Protein AF-A0A067N2X7-F1 (afdb_monomer)

Secondary structure (DSSP, 8-state):
-----PPPPPPP----------------PPPS--S-----GGG--GGG-----HHHHHHTSPP------HHHHHHHHHHHHH-HHHHGGGS-----S--SS--SEEE-TTS-EEEE-TTS-EEEPPPGGGHHHHHHHHHH-TTSSTT----

Solvent-accessible surface area (backbone atoms only — not comparable to full-atom values): 10464 Å² total; per-residue (Å²): 144,85,89,81,89,82,82,80,85,79,83,88,80,79,85,80,83,76,85,75,79,75,78,73,82,77,70,84,66,80,72,76,76,73,85,76,66,70,80,68,80,86,72,62,77,58,87,71,63,68,82,65,53,72,69,55,55,62,71,67,49,88,76,83,89,80,84,78,55,72,69,54,43,53,57,48,42,50,40,36,66,72,26,80,82,45,47,72,62,61,60,82,74,80,67,87,73,75,64,99,63,77,76,50,50,46,67,48,98,76,61,51,45,27,37,47,48,96,85,69,49,78,38,81,61,75,35,78,89,46,47,66,57,52,51,50,51,52,64,67,34,91,85,52,72,77,78,77,70,88,130

Radius of gyration: 33.71 Å; Cα contacts (8 Å, |Δi|>4): 70; chains: 1; bounding box: 44×104×81 Å

Foldseek 3Di:
DDDDDDDDDDDDDDDDPDPPPPDPPPPPDPPPPPVPPPPPPVPPPVVPPDPPDPVVVVVPPDDDDDDDDLVVLVVQLVLLCVAPVNVVVQPPCPVPPDDVDDQQWDADPSRWIWGQDPVRDTDTDHRPVCPVVVVCCLCPPPPNPNPPDDD

pLDDT: mean 71.63, std 17.5, range [45.44, 96.12]

Sequence (151 aa):
TRTDSEPSPAPSVEPSTSNDFETLPFHSSPAPDDLWTHPDKSLDDSSSRTPLDPFLEEVTRPHLLVSISNNELQAWNQAYAEDPYYHDKSSNSDAAATPLTPSRFQRSHNGLVYFVDADGRYRLCVPRTRVNYILNLIHNSPHESAHRGEK

Structure (mmCIF, N/CA/C/O backbone):
data_AF-A0A067N2X7-F1
#
_entry.id   AF-A0A067N2X7-F1
#
loop_
_atom_site.group_PDB
_atom_site.id
_atom_site.type_symbol
_atom_site.label_atom_id
_atom_site.label_alt_id
_atom_site.label_comp_id
_atom_site.label_asym_id
_atom_site.label_entity_id
_atom_site.label_seq_id
_atom_site.pdbx_PDB_ins_code
_atom_site.Cartn_x
_atom_site.Cartn_y
_atom_site.Cartn_z
_atom_site.occupancy
_atom_site.B_iso_or_equiv
_atom_site.auth_seq_id
_atom_site.auth_comp_id
_atom_site.auth_asym_id
_atom_site.auth_atom_id
_atom_site.pdbx_PDB_model_num
ATOM 1 N N . THR A 1 1 ? 12.141 69.607 55.845 1.00 50.34 1 THR A N 1
ATOM 2 C CA . THR A 1 1 ? 11.391 68.401 56.251 1.00 50.34 1 THR A CA 1
ATOM 3 C C . THR A 1 1 ? 11.321 67.464 55.069 1.00 50.34 1 THR A C 1
ATOM 5 O O . THR A 1 1 ? 10.631 67.796 54.120 1.00 50.34 1 THR A O 1
ATOM 8 N N . ARG A 1 2 ? 12.079 66.363 55.095 1.00 45.44 2 ARG A N 1
ATOM 9 C CA . ARG A 1 2 ? 11.696 65.014 54.639 1.00 45.44 2 ARG A CA 1
ATOM 10 C C . ARG A 1 2 ? 12.958 64.147 54.661 1.00 45.44 2 ARG A C 1
ATOM 12 O O . ARG A 1 2 ? 13.957 64.464 54.030 1.00 45.44 2 ARG A O 1
ATOM 19 N N . THR A 1 3 ? 12.888 63.159 55.531 1.00 54.94 3 THR A N 1
ATOM 20 C CA . THR A 1 3 ? 13.773 62.017 55.739 1.00 54.94 3 THR A CA 1
ATOM 21 C C . THR A 1 3 ? 13.721 61.063 54.554 1.00 54.94 3 THR A C 1
ATOM 23 O O . THR A 1 3 ? 12.620 60.844 54.066 1.00 54.94 3 THR A O 1
ATOM 26 N N . ASP A 1 4 ? 14.858 60.471 54.196 1.00 56.19 4 ASP A N 1
ATOM 27 C CA . ASP A 1 4 ? 15.034 59.150 53.562 1.00 56.19 4 ASP A CA 1
ATOM 28 C C . ASP A 1 4 ? 16.545 58.851 53.753 1.00 56.19 4 ASP A C 1
ATOM 30 O O . ASP A 1 4 ? 17.371 59.538 53.167 1.00 56.19 4 ASP A O 1
ATOM 34 N N . SER A 1 5 ? 17.049 58.124 54.760 1.00 56.06 5 SER A N 1
ATOM 35 C CA . SER A 1 5 ? 16.819 56.733 55.193 1.00 56.06 5 SER A CA 1
ATOM 36 C C . SER A 1 5 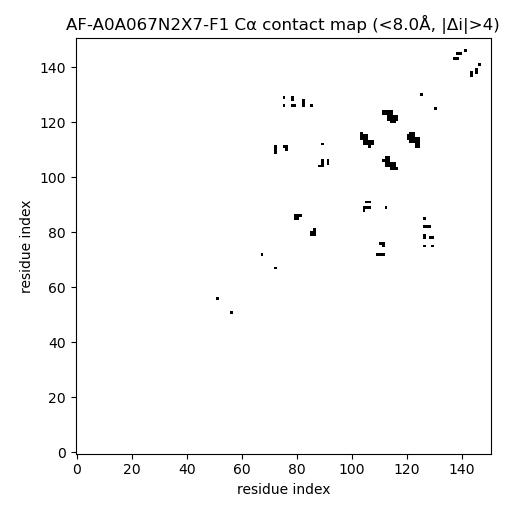? 17.067 55.716 54.078 1.00 56.06 5 SER A C 1
ATOM 38 O O . SER A 1 5 ? 16.160 55.015 53.646 1.00 56.06 5 SER A O 1
ATOM 40 N N . GLU A 1 6 ? 18.323 55.634 53.635 1.00 66.56 6 GLU A N 1
ATOM 41 C CA . GLU A 1 6 ? 18.815 54.581 52.744 1.00 66.56 6 GLU A CA 1
ATOM 42 C C . GLU A 1 6 ? 19.203 53.324 53.563 1.00 66.56 6 GLU A C 1
ATOM 44 O O . GLU A 1 6 ? 19.932 53.445 54.556 1.00 66.56 6 GLU A O 1
ATOM 49 N N . PRO A 1 7 ? 18.679 52.130 53.227 1.00 67.00 7 PRO A N 1
ATOM 50 C CA . PRO A 1 7 ? 18.869 50.915 54.014 1.00 67.00 7 PRO A CA 1
ATOM 51 C C . PRO A 1 7 ? 20.185 50.176 53.719 1.00 67.00 7 PRO A C 1
ATOM 53 O O . PRO A 1 7 ? 20.652 50.078 52.588 1.00 67.00 7 PRO A O 1
ATOM 56 N N . SER A 1 8 ? 20.735 49.614 54.796 1.00 70.81 8 SER A N 1
ATOM 57 C CA . SER A 1 8 ? 21.960 48.811 54.886 1.00 70.81 8 SER A CA 1
ATOM 58 C C . SER A 1 8 ? 21.947 47.555 53.987 1.00 70.81 8 SER A C 1
ATOM 60 O O . SER A 1 8 ? 20.905 46.900 53.893 1.00 70.81 8 SER A O 1
ATOM 62 N N . PRO A 1 9 ? 23.080 47.161 53.371 1.00 65.56 9 PRO A N 1
ATOM 63 C CA . PRO A 1 9 ? 23.171 45.925 52.597 1.00 65.56 9 PRO A CA 1
ATOM 64 C C . PRO A 1 9 ? 23.196 44.683 53.505 1.00 65.56 9 PRO A C 1
ATOM 66 O O . PRO A 1 9 ? 23.946 44.611 54.479 1.00 65.56 9 PRO A O 1
ATOM 69 N N . ALA A 1 10 ? 22.363 43.699 53.163 1.00 65.31 10 ALA A N 1
ATOM 70 C CA . ALA A 1 10 ? 22.266 42.410 53.844 1.00 65.31 10 ALA A CA 1
ATOM 71 C C . ALA A 1 10 ? 23.559 41.573 53.708 1.00 65.31 10 ALA A C 1
ATOM 73 O O . ALA A 1 10 ? 24.241 41.667 52.684 1.00 65.31 10 ALA A O 1
ATOM 74 N N . PRO A 1 11 ? 23.893 40.726 54.701 1.00 61.34 11 PRO A N 1
ATOM 75 C CA . PRO A 1 11 ? 25.051 39.844 54.625 1.00 61.34 11 PRO A CA 1
ATOM 76 C C . PRO A 1 11 ? 24.814 38.680 53.653 1.00 61.34 11 PRO A C 1
ATOM 78 O O . PRO A 1 11 ? 23.813 37.968 53.739 1.00 61.34 11 PRO A O 1
ATOM 81 N N . SER A 1 12 ? 25.776 38.479 52.752 1.00 55.91 12 SER A N 1
ATOM 82 C CA . SER A 1 12 ? 25.884 37.318 51.870 1.00 55.91 12 SER A CA 1
ATOM 83 C C . SER A 1 12 ? 26.018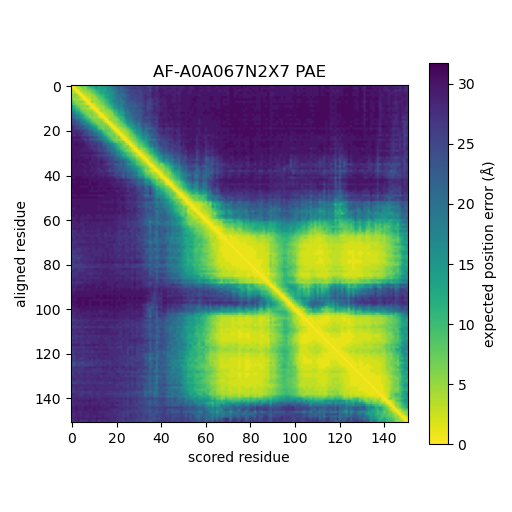 36.036 52.693 1.00 55.91 12 SER A C 1
ATOM 85 O O . SER A 1 12 ? 26.991 35.857 53.424 1.00 55.91 12 SER A O 1
ATOM 87 N N . VAL A 1 13 ? 25.036 35.147 52.574 1.00 61.97 13 VAL A N 1
ATOM 88 C CA . VAL A 1 13 ? 25.075 33.799 53.148 1.00 61.97 13 VAL A CA 1
ATOM 89 C C . VAL A 1 13 ? 25.663 32.870 52.091 1.00 61.97 13 VAL A C 1
ATOM 91 O O . VAL A 1 13 ? 25.045 32.637 51.053 1.00 61.97 13 VAL A O 1
ATOM 94 N N . GLU A 1 14 ? 26.871 32.370 52.337 1.00 65.00 14 GLU A N 1
ATOM 95 C CA . GLU A 1 14 ? 27.474 31.321 51.516 1.00 65.00 14 GLU A CA 1
ATOM 96 C C . GLU A 1 14 ? 26.837 29.959 51.838 1.00 65.00 14 GLU A C 1
ATOM 98 O O . GLU A 1 14 ? 26.670 29.630 53.018 1.00 65.00 14 GLU A O 1
ATOM 103 N N . PRO A 1 15 ? 26.491 29.134 50.835 1.00 57.19 15 PRO A N 1
ATOM 104 C CA . PRO A 1 15 ? 26.058 27.770 51.087 1.00 57.19 15 PRO A CA 1
ATOM 105 C C . PRO A 1 15 ? 27.267 26.901 51.448 1.00 57.19 15 PRO A C 1
ATOM 107 O O . PRO A 1 15 ? 28.132 26.607 50.626 1.00 57.19 15 PRO A O 1
ATOM 110 N N . SER A 1 16 ? 27.303 26.473 52.706 1.00 48.78 16 SER A N 1
ATOM 111 C CA . SER A 1 16 ? 28.214 25.452 53.211 1.00 48.78 16 SER A CA 1
ATOM 112 C C . SER A 1 16 ? 27.857 24.102 52.578 1.00 48.78 16 SER A C 1
ATOM 114 O O . SER A 1 16 ? 26.853 23.493 52.932 1.00 48.78 16 SER A O 1
ATOM 116 N N . THR A 1 17 ? 28.660 23.619 51.632 1.00 52.38 17 THR A N 1
ATOM 117 C CA . THR A 1 17 ? 28.601 22.226 51.170 1.00 52.38 17 THR A CA 1
ATOM 118 C C . THR A 1 17 ? 29.231 21.325 52.231 1.00 52.38 17 THR A C 1
ATOM 120 O O . THR A 1 17 ? 30.443 21.098 52.211 1.00 52.38 17 THR A O 1
ATOM 123 N N . SER A 1 18 ? 28.425 20.830 53.175 1.00 52.75 18 SER A N 1
ATOM 124 C CA . SER A 1 18 ? 28.793 19.647 53.951 1.00 52.75 18 SER A CA 1
ATOM 125 C C . SER A 1 18 ? 28.624 18.423 53.048 1.00 52.75 18 SER A C 1
ATOM 127 O O . SER A 1 18 ? 27.528 18.074 52.615 1.00 52.75 18 SER A O 1
ATOM 129 N N . ASN A 1 19 ? 29.748 17.802 52.694 1.00 55.56 19 ASN A N 1
ATOM 130 C CA . ASN A 1 19 ? 29.768 16.468 52.107 1.00 55.56 19 ASN A CA 1
ATOM 131 C C . ASN A 1 19 ? 29.475 15.458 53.220 1.00 55.56 19 ASN A C 1
ATOM 133 O O . ASN A 1 19 ? 30.385 14.817 53.744 1.00 55.56 19 ASN A O 1
ATOM 137 N N . ASP A 1 20 ? 28.202 15.329 53.574 1.00 49.69 20 ASP A N 1
ATOM 138 C CA . ASP A 1 20 ? 27.714 14.214 54.371 1.00 49.69 20 ASP A CA 1
ATOM 139 C C . ASP A 1 20 ? 27.482 13.042 53.414 1.00 49.69 20 ASP A C 1
ATOM 141 O O . ASP A 1 20 ? 26.431 12.883 52.795 1.00 49.69 20 ASP A O 1
ATOM 145 N N . PHE A 1 21 ? 28.537 12.246 53.225 1.00 52.62 21 PHE A N 1
ATOM 146 C CA . PHE A 1 21 ? 28.478 10.965 52.527 1.00 52.62 21 PHE A CA 1
ATOM 147 C C . PHE A 1 21 ? 27.756 9.969 53.443 1.00 52.62 21 PHE A C 1
ATOM 149 O O . PHE A 1 21 ? 28.369 9.145 54.126 1.00 52.62 21 PHE A O 1
ATOM 156 N N . GLU A 1 22 ? 26.434 10.116 53.513 1.00 49.22 22 GLU A N 1
ATOM 157 C CA . GLU A 1 22 ? 25.553 9.237 54.263 1.00 49.22 22 GLU A CA 1
ATOM 158 C C . GLU A 1 22 ? 25.639 7.845 53.635 1.00 49.22 22 GLU A C 1
ATOM 160 O O . GLU A 1 22 ? 25.198 7.573 52.515 1.00 49.22 22 GLU A O 1
ATOM 165 N N . THR A 1 23 ? 26.345 6.971 54.341 1.00 56.06 23 THR A N 1
ATOM 166 C CA . THR A 1 23 ? 26.600 5.597 53.945 1.00 56.06 23 THR A CA 1
ATOM 167 C C . THR A 1 23 ? 25.273 4.864 54.059 1.00 56.06 23 THR A C 1
ATOM 169 O O . THR A 1 23 ? 24.850 4.494 55.153 1.00 56.06 23 THR A O 1
ATOM 172 N N . LEU A 1 24 ? 24.576 4.708 52.931 1.00 53.38 24 LEU A N 1
ATOM 173 C CA . LEU A 1 24 ? 23.339 3.939 52.885 1.00 53.38 24 LEU A CA 1
ATOM 174 C C . LEU A 1 24 ? 23.618 2.536 53.442 1.00 53.38 24 LEU A C 1
ATOM 176 O O . LEU A 1 24 ? 24.525 1.858 52.941 1.00 53.38 24 LEU A O 1
ATOM 180 N N . PRO A 1 25 ? 22.858 2.062 54.444 1.00 49.50 25 PRO A N 1
ATOM 181 C CA . PRO A 1 25 ? 22.950 0.690 54.881 1.00 49.50 25 PRO A CA 1
ATOM 182 C C . PRO A 1 25 ? 22.261 -0.147 53.806 1.00 49.50 25 PRO A C 1
ATOM 184 O O . PRO A 1 25 ? 21.087 -0.493 53.928 1.00 49.50 25 PRO A O 1
ATOM 187 N N . PHE A 1 26 ? 22.991 -0.500 52.747 1.00 48.16 26 PHE A N 1
ATOM 188 C CA . PHE A 1 26 ? 22.672 -1.694 51.976 1.00 48.16 26 PHE A CA 1
ATOM 189 C C . PHE A 1 26 ? 22.902 -2.884 52.910 1.00 48.16 26 PHE A C 1
ATOM 191 O O . PHE A 1 26 ? 23.934 -3.547 52.896 1.00 48.16 26 PHE A O 1
ATOM 198 N N . HIS A 1 27 ? 21.932 -3.096 53.801 1.00 46.31 27 HIS A N 1
ATOM 199 C CA . HIS A 1 27 ? 21.704 -4.378 54.424 1.00 46.31 27 HIS A CA 1
ATOM 200 C C . HIS A 1 27 ? 21.561 -5.371 53.281 1.00 46.31 27 HIS A C 1
ATOM 202 O O . HIS A 1 27 ? 20.624 -5.289 52.486 1.00 46.31 27 HIS A O 1
ATOM 208 N N . SER A 1 28 ? 22.525 -6.279 53.209 1.00 57.16 28 SER A N 1
ATOM 209 C CA . SER A 1 28 ? 22.514 -7.485 52.402 1.00 57.16 28 SER A CA 1
ATOM 210 C C . SER A 1 28 ? 21.308 -8.344 52.790 1.00 57.16 28 SER A C 1
ATOM 212 O O . SER A 1 28 ? 21.438 -9.325 53.517 1.00 57.16 28 SER A O 1
ATOM 214 N N . SER A 1 29 ? 20.112 -7.960 52.349 1.00 52.28 29 SER A N 1
ATOM 215 C CA . SER A 1 29 ? 19.032 -8.922 52.190 1.00 52.28 29 SER A CA 1
ATOM 216 C C . SER A 1 29 ? 19.346 -9.712 50.925 1.00 52.28 29 SER A C 1
ATOM 218 O O . SER A 1 29 ? 19.569 -9.089 49.883 1.00 52.28 29 SER A O 1
ATOM 220 N N . PRO A 1 30 ? 19.413 -11.053 50.985 1.00 51.06 30 PRO A N 1
ATOM 221 C CA . PRO A 1 30 ? 19.454 -11.846 49.769 1.00 51.06 30 PRO A CA 1
ATOM 222 C C . PRO A 1 30 ? 18.198 -11.486 48.977 1.00 51.06 30 PRO A C 1
ATOM 224 O O . PRO A 1 30 ? 17.090 -11.534 49.517 1.00 51.06 30 PRO A O 1
ATOM 227 N N . ALA A 1 31 ? 18.385 -11.024 47.741 1.00 56.88 31 ALA A N 1
ATOM 228 C CA . ALA A 1 31 ? 17.275 -10.768 46.840 1.00 56.88 31 ALA A CA 1
ATOM 229 C C . ALA A 1 31 ? 16.378 -12.021 46.819 1.00 56.88 31 ALA A C 1
ATOM 231 O O . ALA A 1 31 ? 16.925 -13.126 46.743 1.00 56.88 31 ALA A O 1
ATOM 232 N N . PRO A 1 32 ? 15.041 -11.898 46.930 1.00 52.47 32 PRO A N 1
ATOM 233 C CA . PRO A 1 32 ? 14.176 -13.014 46.584 1.00 52.47 32 PRO A CA 1
ATOM 234 C C . PRO A 1 32 ? 14.522 -13.390 45.147 1.00 52.47 32 PRO A C 1
ATOM 236 O O . PRO A 1 32 ? 14.627 -12.493 44.309 1.00 52.47 32 PRO A O 1
ATOM 239 N N . ASP A 1 33 ? 14.788 -14.679 44.937 1.00 58.38 33 ASP A N 1
ATOM 240 C CA . ASP A 1 33 ? 15.282 -15.253 43.692 1.00 58.38 33 ASP A CA 1
ATOM 241 C C . ASP A 1 33 ? 14.732 -14.495 42.489 1.00 58.38 33 ASP A C 1
ATOM 243 O O . ASP A 1 33 ? 13.516 -14.410 42.293 1.00 58.38 33 ASP A O 1
ATOM 247 N N . ASP A 1 34 ? 15.653 -13.888 41.745 1.00 53.69 34 ASP A N 1
ATOM 248 C CA . ASP A 1 34 ? 15.388 -13.194 40.500 1.00 53.69 34 ASP A CA 1
ATOM 249 C C . ASP A 1 34 ? 14.692 -14.190 39.567 1.00 53.69 34 ASP A C 1
ATOM 251 O O . ASP A 1 34 ? 15.313 -15.034 38.914 1.00 53.69 34 ASP A O 1
ATOM 255 N N . LEU A 1 35 ? 13.359 -14.147 39.585 1.00 56.72 35 LEU A N 1
ATOM 256 C CA . LEU A 1 35 ? 12.468 -15.075 38.895 1.00 56.72 35 LEU A CA 1
ATOM 257 C C . LEU A 1 35 ? 12.430 -14.791 37.384 1.00 56.72 35 LEU A C 1
ATOM 259 O O . LEU A 1 35 ? 11.466 -15.113 36.699 1.00 56.72 35 LEU A O 1
ATOM 263 N N . TRP A 1 36 ? 13.493 -14.182 36.868 1.00 56.84 36 TRP A N 1
ATOM 264 C CA . TRP A 1 36 ? 13.887 -14.189 35.471 1.00 56.84 36 TRP A CA 1
ATOM 265 C C . TRP A 1 36 ? 15.049 -15.159 35.281 1.00 56.84 36 TRP A C 1
ATOM 267 O O . TRP A 1 36 ? 16.074 -14.859 34.670 1.00 56.84 36 TRP A O 1
ATOM 277 N N . THR A 1 37 ? 14.874 -16.382 35.779 1.00 56.91 37 THR A N 1
ATOM 278 C CA . THR A 1 37 ? 15.688 -17.498 35.316 1.00 56.91 37 THR A CA 1
ATOM 279 C C . THR A 1 37 ? 15.320 -17.720 33.854 1.00 56.91 37 THR A C 1
ATOM 281 O O . THR A 1 37 ? 14.176 -18.050 33.534 1.00 56.91 37 THR A O 1
ATOM 284 N N . HIS A 1 38 ? 16.273 -17.492 32.946 1.00 54.47 38 HIS A N 1
ATOM 285 C CA . HIS A 1 38 ? 16.150 -17.954 31.566 1.00 54.47 38 HIS A CA 1
ATOM 286 C C . HIS A 1 38 ? 15.619 -19.393 31.574 1.00 54.47 38 HIS A C 1
ATOM 288 O O . HIS A 1 38 ? 16.067 -20.165 32.428 1.00 54.47 38 HIS A O 1
ATOM 294 N N . PRO A 1 39 ? 14.688 -19.761 30.671 1.00 54.88 39 PRO A N 1
ATOM 295 C CA . PRO A 1 39 ? 14.201 -21.129 30.608 1.00 54.88 39 PRO A CA 1
ATOM 296 C C . PRO A 1 39 ? 15.409 -22.060 30.579 1.00 54.88 39 PRO A C 1
ATOM 298 O O . PRO A 1 39 ? 16.344 -21.863 29.794 1.00 54.88 39 PRO A O 1
ATOM 301 N N . ASP A 1 40 ? 15.416 -22.982 31.534 1.00 50.44 40 ASP A N 1
ATOM 302 C CA . ASP A 1 40 ? 16.518 -23.888 31.773 1.00 50.44 40 ASP A CA 1
ATOM 303 C C . ASP A 1 40 ? 16.811 -24.637 30.469 1.00 50.44 40 ASP A C 1
ATOM 305 O O . ASP A 1 40 ? 15.972 -25.378 29.953 1.00 50.44 40 ASP A O 1
ATOM 309 N N . LYS A 1 41 ? 18.005 -24.419 29.906 1.00 52.66 41 LYS A N 1
ATOM 310 C CA . LYS A 1 41 ? 18.447 -25.067 28.660 1.00 52.66 41 LYS A CA 1
ATOM 311 C C . LYS A 1 41 ? 18.587 -26.588 28.813 1.00 52.66 41 LYS A C 1
ATOM 313 O O . LYS A 1 41 ? 18.975 -27.260 27.863 1.00 52.66 41 LYS A O 1
ATOM 318 N N . SER A 1 42 ? 18.322 -27.136 29.998 1.00 50.59 42 SER A N 1
ATOM 319 C CA . SER A 1 42 ? 18.440 -28.560 30.301 1.00 50.59 42 SER A CA 1
ATOM 320 C C . SER A 1 42 ? 17.180 -29.393 30.025 1.00 50.59 42 SER A C 1
ATOM 322 O O . SER A 1 42 ? 17.234 -30.611 30.178 1.00 50.59 42 SER A O 1
ATOM 324 N N . LEU A 1 43 ? 16.082 -28.791 29.544 1.00 49.16 43 LEU A N 1
ATOM 325 C CA . LE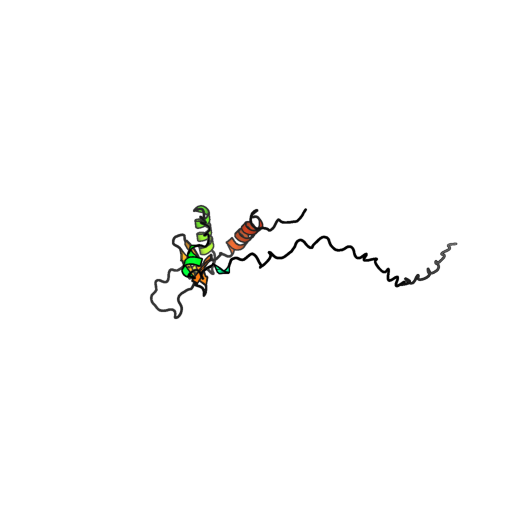U A 1 43 ? 14.897 -29.526 29.064 1.00 49.16 43 LEU A CA 1
ATOM 326 C C . LEU A 1 43 ? 14.546 -29.252 27.597 1.00 49.16 43 LEU A C 1
ATOM 328 O O . LEU A 1 43 ? 13.435 -29.541 27.152 1.00 49.16 43 LEU A O 1
ATOM 332 N N . ASP A 1 44 ? 15.511 -28.779 26.814 1.00 46.91 44 ASP A N 1
ATOM 333 C CA . ASP A 1 44 ? 15.420 -28.902 25.369 1.00 46.91 44 ASP A CA 1
ATOM 334 C C . ASP A 1 44 ? 15.835 -30.327 24.981 1.00 46.91 44 ASP A C 1
ATOM 336 O O . ASP A 1 44 ? 16.981 -30.588 24.615 1.00 46.91 44 ASP A O 1
ATOM 340 N N . ASP A 1 45 ? 14.869 -31.247 24.946 1.00 47.34 45 ASP A N 1
ATOM 341 C CA . ASP A 1 45 ? 14.938 -32.457 24.107 1.00 47.34 45 ASP A CA 1
ATOM 342 C C . ASP A 1 45 ? 14.863 -32.085 22.603 1.00 47.34 45 ASP A C 1
ATOM 344 O O . ASP A 1 45 ? 14.170 -32.685 21.783 1.00 47.34 45 ASP A O 1
ATOM 348 N N . SER A 1 46 ? 15.583 -31.024 22.226 1.00 50.16 46 SER A N 1
ATOM 349 C CA . SER A 1 46 ? 15.749 -30.538 20.857 1.00 50.16 46 SER A CA 1
ATOM 350 C C . SER A 1 46 ? 16.751 -31.384 20.072 1.00 50.16 46 SER A C 1
ATOM 352 O O . SER A 1 46 ? 16.882 -31.209 18.864 1.00 50.16 46 SER A O 1
ATOM 354 N N . SER A 1 47 ? 17.399 -32.358 20.718 1.00 49.75 47 SER A N 1
ATOM 355 C CA . SER A 1 47 ? 18.239 -33.366 20.061 1.00 49.75 47 SER A CA 1
ATOM 356 C C . SER A 1 47 ? 17.443 -34.339 19.177 1.00 49.75 47 SER A C 1
ATOM 358 O O . SER A 1 47 ? 18.046 -35.106 18.429 1.00 49.75 47 SER A O 1
ATOM 360 N N . SER A 1 48 ? 16.104 -34.304 19.219 1.00 49.00 48 SER A N 1
ATOM 361 C CA . SER A 1 48 ? 15.224 -35.104 18.354 1.00 49.00 48 SER A CA 1
ATOM 362 C C . SER A 1 48 ? 14.570 -34.317 17.212 1.00 49.00 48 SER A C 1
ATOM 364 O O . SER A 1 48 ? 13.915 -34.916 16.355 1.00 49.00 48 SER A O 1
ATOM 366 N N . ARG A 1 49 ? 14.765 -32.990 17.131 1.00 53.53 49 ARG A N 1
ATOM 367 C CA . ARG A 1 49 ? 14.346 -32.227 15.950 1.00 53.53 49 ARG A CA 1
ATOM 368 C C . ARG A 1 49 ? 15.320 -32.532 14.819 1.00 53.53 49 ARG A C 1
ATOM 370 O O . ARG A 1 49 ? 16.318 -31.842 14.634 1.00 53.53 49 ARG A O 1
ATOM 377 N N . THR A 1 50 ? 15.019 -33.583 14.056 1.00 62.47 50 THR A N 1
ATOM 378 C CA . THR A 1 50 ? 15.547 -33.748 12.698 1.00 62.47 50 THR A CA 1
ATOM 379 C C . THR A 1 50 ? 15.485 -32.391 12.005 1.00 62.47 50 THR A C 1
ATOM 381 O O . THR A 1 50 ? 14.414 -31.777 12.077 1.00 62.47 50 THR A O 1
ATOM 384 N N . PRO A 1 51 ? 16.576 -31.908 11.374 1.00 58.22 51 PRO A N 1
ATOM 385 C CA . PRO A 1 51 ? 16.537 -30.685 10.589 1.00 58.22 51 PRO A CA 1
ATOM 386 C C . PRO A 1 51 ? 15.356 -30.802 9.634 1.00 58.22 51 PRO A C 1
ATOM 388 O O . PRO A 1 51 ? 15.356 -31.660 8.750 1.00 58.22 51 PRO A O 1
ATOM 391 N N . LEU A 1 52 ? 14.298 -30.035 9.899 1.00 58.19 52 LEU A N 1
ATOM 392 C CA . LEU A 1 52 ? 13.173 -29.989 8.989 1.00 58.19 52 LEU A CA 1
ATOM 393 C C . LEU A 1 52 ? 13.736 -29.448 7.684 1.00 58.19 52 LEU A C 1
ATOM 395 O O . LEU A 1 52 ? 14.524 -28.501 7.685 1.00 58.19 52 LEU A O 1
ATOM 399 N N . ASP A 1 53 ? 13.375 -30.107 6.588 1.00 71.81 53 ASP A N 1
ATOM 400 C CA . ASP A 1 53 ? 13.627 -29.588 5.253 1.00 71.81 53 ASP A CA 1
ATOM 401 C C . ASP A 1 53 ? 13.231 -28.097 5.254 1.00 71.81 53 ASP A C 1
ATOM 403 O O . ASP A 1 53 ? 12.104 -27.795 5.670 1.00 71.81 53 ASP A O 1
ATOM 407 N N . PRO A 1 54 ? 14.114 -27.164 4.848 1.00 67.06 54 PRO A N 1
ATOM 408 C CA . PRO A 1 54 ? 13.784 -25.741 4.766 1.00 67.06 54 PRO A CA 1
ATOM 409 C C . PRO A 1 54 ? 12.459 -25.487 4.035 1.00 67.06 54 PRO A C 1
ATOM 411 O O . PRO A 1 54 ? 11.738 -24.544 4.352 1.00 67.06 54 PRO A O 1
ATOM 414 N N . PHE A 1 55 ? 12.101 -26.378 3.105 1.00 63.19 55 PHE A N 1
ATOM 415 C CA . PHE A 1 55 ? 10.825 -26.358 2.408 1.00 63.19 55 PHE A CA 1
ATOM 416 C C . PHE A 1 55 ? 9.624 -26.703 3.312 1.00 63.19 55 PHE A C 1
ATOM 418 O O . PHE A 1 55 ? 8.585 -26.052 3.239 1.00 63.19 55 PHE A O 1
ATOM 425 N N . LEU A 1 56 ? 9.748 -27.686 4.209 1.00 65.06 56 LEU A N 1
ATOM 426 C CA . LEU A 1 56 ? 8.699 -28.040 5.177 1.00 65.06 56 LEU A CA 1
ATOM 427 C C . LEU A 1 56 ? 8.556 -26.996 6.286 1.00 65.06 56 LEU A C 1
ATOM 429 O O . LEU A 1 56 ? 7.450 -26.782 6.787 1.00 65.06 56 LEU A O 1
ATOM 433 N N . GLU A 1 57 ? 9.644 -26.327 6.664 1.00 66.06 57 GLU A N 1
ATOM 434 C CA . GLU A 1 57 ? 9.595 -25.243 7.647 1.00 66.06 57 GLU A CA 1
ATOM 435 C C . GLU A 1 57 ? 8.815 -24.030 7.119 1.00 66.06 57 GLU A C 1
ATOM 437 O O . GLU A 1 57 ? 8.128 -23.359 7.885 1.00 66.06 57 GLU A O 1
ATOM 442 N N . GLU A 1 58 ? 8.852 -23.759 5.813 1.00 66.12 58 GLU A N 1
ATOM 443 C CA . GLU A 1 58 ? 8.074 -22.669 5.219 1.00 66.12 58 GLU A CA 1
ATOM 444 C C . GLU A 1 58 ? 6.573 -22.997 5.126 1.00 66.12 58 GLU A C 1
ATOM 446 O O . GLU A 1 58 ? 5.746 -22.136 5.421 1.00 66.12 58 GLU A O 1
ATOM 451 N N . VAL A 1 59 ? 6.216 -24.251 4.821 1.00 68.62 59 VAL A N 1
ATOM 452 C CA . VAL A 1 59 ? 4.814 -24.715 4.705 1.00 68.62 59 VAL A CA 1
ATOM 453 C C . VAL A 1 59 ? 4.124 -24.868 6.068 1.00 68.62 59 VAL A C 1
ATOM 455 O O . VAL A 1 59 ? 2.903 -24.760 6.171 1.00 68.62 59 VAL A O 1
ATOM 458 N N . THR A 1 60 ? 4.887 -25.135 7.130 1.00 73.06 60 THR A N 1
ATOM 459 C CA . THR A 1 60 ? 4.347 -25.328 8.489 1.00 73.06 60 THR A CA 1
ATOM 460 C C . THR A 1 60 ? 4.167 -24.023 9.261 1.00 73.06 60 THR A C 1
ATOM 462 O O . THR A 1 60 ? 3.577 -24.034 10.346 1.00 73.06 60 THR A O 1
ATOM 465 N N . ARG A 1 61 ? 4.624 -22.884 8.720 1.00 71.31 61 ARG A N 1
ATOM 466 C CA . ARG A 1 61 ? 4.385 -21.587 9.356 1.00 71.31 61 ARG A CA 1
ATOM 467 C C . ARG A 1 61 ? 2.893 -21.265 9.312 1.00 71.31 61 ARG A C 1
ATOM 469 O O . ARG A 1 61 ? 2.283 -21.316 8.247 1.00 71.31 61 ARG A O 1
ATOM 476 N N . PRO A 1 62 ? 2.281 -20.891 10.447 1.00 76.25 62 PRO A N 1
ATOM 477 C CA . PRO A 1 62 ? 0.902 -20.439 10.439 1.00 76.25 62 PRO A CA 1
ATOM 478 C C . PRO A 1 62 ? 0.793 -19.183 9.565 1.00 76.25 62 PRO A C 1
ATOM 480 O O . PRO A 1 62 ? 1.396 -18.150 9.856 1.00 76.25 62 PRO A O 1
ATOM 483 N N . HIS A 1 63 ? 0.027 -19.280 8.481 1.00 71.12 63 HIS A N 1
ATOM 484 C CA . HIS A 1 63 ? -0.256 -18.154 7.600 1.00 71.12 63 HIS A CA 1
ATOM 485 C C . HIS A 1 63 ? -1.552 -17.477 8.040 1.00 71.12 63 HIS A C 1
ATOM 487 O O . HIS A 1 63 ? -2.593 -18.123 8.176 1.00 71.12 63 HIS A O 1
ATOM 493 N N . LEU A 1 64 ? -1.501 -16.162 8.248 1.00 75.31 64 LEU A N 1
ATOM 494 C CA . LEU A 1 64 ? -2.702 -15.385 8.515 1.00 75.31 64 LEU A CA 1
ATOM 495 C C . LEU A 1 64 ? -3.446 -15.162 7.196 1.00 75.31 64 LEU A C 1
ATOM 497 O O . LEU A 1 64 ? -2.958 -14.459 6.310 1.00 75.31 64 LEU A O 1
ATOM 501 N N . LEU A 1 65 ? -4.636 -15.749 7.068 1.00 76.31 65 LEU A N 1
ATOM 502 C CA . LEU A 1 65 ? -5.530 -15.441 5.959 1.00 76.31 65 LEU A CA 1
ATOM 503 C C . LEU A 1 65 ? -6.135 -14.053 6.194 1.00 76.31 65 LEU A C 1
ATOM 505 O O . LEU A 1 65 ? -7.019 -13.883 7.032 1.00 76.31 65 LEU A O 1
ATOM 509 N N . VAL A 1 66 ? -5.652 -13.060 5.451 1.00 76.75 66 VAL A N 1
ATOM 510 C CA . VAL A 1 66 ? -6.172 -11.690 5.498 1.00 76.75 66 VAL A CA 1
ATOM 511 C C . VAL A 1 66 ? -7.010 -11.440 4.252 1.00 76.75 66 VAL A C 1
ATOM 513 O O . VAL A 1 66 ? -6.558 -11.670 3.132 1.00 76.75 66 VAL A O 1
ATOM 516 N N . SER A 1 67 ? -8.231 -10.945 4.448 1.00 84.69 67 SER A N 1
ATOM 517 C CA . SER A 1 67 ? -9.076 -10.446 3.363 1.00 84.69 67 SER A CA 1
ATOM 518 C C . SER A 1 67 ? -9.286 -8.943 3.524 1.00 84.69 67 SER A C 1
ATOM 520 O O . SER A 1 67 ? -9.400 -8.437 4.639 1.00 84.69 67 SER A O 1
ATOM 522 N N . ILE A 1 68 ? -9.302 -8.225 2.402 1.00 89.44 68 ILE A N 1
ATOM 523 C CA . ILE A 1 68 ? -9.574 -6.786 2.343 1.00 89.44 68 ILE A CA 1
ATOM 524 C C . ILE A 1 68 ? -10.959 -6.607 1.723 1.00 89.44 68 ILE A C 1
ATOM 526 O O . ILE A 1 68 ? -11.307 -7.294 0.761 1.00 89.44 68 ILE A O 1
ATOM 530 N N . SER A 1 69 ? -11.762 -5.696 2.275 1.00 94.38 69 SER A N 1
ATOM 531 C CA . SER A 1 69 ? -13.094 -5.405 1.743 1.00 94.38 69 SER A CA 1
ATOM 532 C C . SER A 1 69 ? -13.007 -4.789 0.338 1.00 94.38 69 SER A C 1
ATOM 534 O O . SER A 1 69 ? -12.070 -4.060 0.012 1.00 94.38 69 SER A O 1
ATOM 536 N N . ASN A 1 70 ? -14.011 -5.035 -0.508 1.00 94.75 70 ASN A N 1
ATOM 537 C CA . ASN A 1 70 ? -14.030 -4.488 -1.872 1.00 94.75 70 ASN A CA 1
ATOM 538 C C . ASN A 1 70 ? -14.011 -2.951 -1.897 1.00 94.75 70 ASN A C 1
ATOM 540 O O . ASN A 1 70 ? -13.426 -2.358 -2.801 1.00 94.75 70 ASN A O 1
ATOM 544 N N . ASN A 1 71 ? -14.628 -2.309 -0.900 1.00 96.00 71 ASN A N 1
ATOM 545 C CA . ASN A 1 71 ? -14.613 -0.854 -0.767 1.00 96.00 71 ASN A CA 1
ATOM 546 C C . ASN A 1 71 ? -13.196 -0.332 -0.496 1.00 96.00 71 ASN A C 1
ATOM 548 O O . ASN A 1 71 ? -12.751 0.598 -1.165 1.00 96.00 71 ASN A O 1
ATOM 552 N N . GLU A 1 72 ? -12.457 -0.987 0.404 1.00 94.62 72 GLU A N 1
ATOM 553 C CA . GLU A 1 72 ? -11.058 -0.641 0.641 1.00 94.62 72 GLU A CA 1
ATOM 554 C C . GLU A 1 72 ? -10.218 -0.881 -0.614 1.00 94.62 72 GLU A C 1
ATOM 556 O O . GLU A 1 72 ? -9.477 0.010 -1.013 1.00 94.62 72 GLU A O 1
ATOM 561 N N . LEU A 1 73 ? -10.379 -2.010 -1.314 1.00 95.00 73 LEU A N 1
ATOM 562 C CA . LEU A 1 73 ? -9.643 -2.269 -2.562 1.00 95.00 73 LEU A CA 1
ATOM 563 C C . LEU A 1 73 ? -9.836 -1.160 -3.606 1.00 95.00 73 LEU A C 1
ATOM 565 O O . LEU A 1 73 ? -8.865 -0.711 -4.213 1.00 95.00 73 LEU A O 1
ATOM 569 N N . GLN A 1 74 ? -11.067 -0.683 -3.804 1.00 95.75 74 GLN A N 1
ATOM 570 C CA . GLN A 1 74 ? -11.331 0.445 -4.706 1.00 95.75 74 GLN A CA 1
ATOM 571 C C . GLN A 1 74 ? -10.596 1.706 -4.259 1.00 95.75 74 GLN A C 1
ATOM 573 O O . GLN A 1 74 ? -9.977 2.398 -5.065 1.00 95.75 74 GLN A O 1
ATOM 578 N N . ALA A 1 75 ? -10.624 1.973 -2.961 1.00 95.88 75 ALA A N 1
ATOM 579 C CA . ALA A 1 75 ? -10.037 3.160 -2.383 1.00 95.88 75 ALA A CA 1
ATOM 580 C C . ALA A 1 75 ? -8.487 3.096 -2.360 1.00 95.88 75 ALA A C 1
ATOM 582 O O . ALA A 1 75 ? -7.821 4.133 -2.393 1.00 95.88 75 ALA A O 1
ATOM 583 N N . TRP A 1 76 ? -7.903 1.895 -2.368 1.00 95.44 76 TRP A N 1
ATOM 584 C CA . TRP A 1 76 ? -6.484 1.645 -2.640 1.00 95.44 76 TRP A CA 1
ATOM 585 C C . TRP A 1 76 ? -6.139 1.852 -4.117 1.00 95.44 76 TRP A C 1
ATOM 587 O O . TRP A 1 76 ? -5.160 2.526 -4.427 1.00 95.44 76 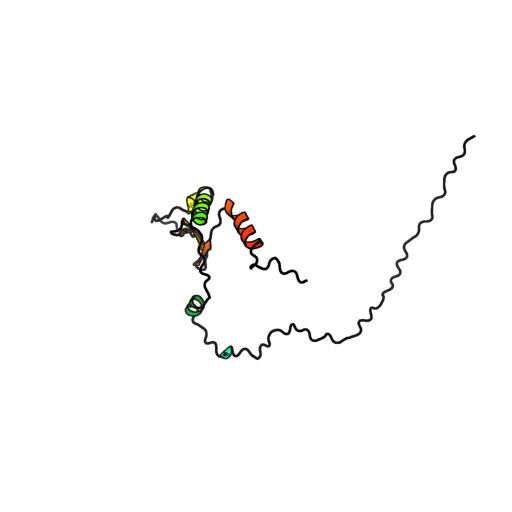TRP A O 1
ATOM 597 N N . ASN A 1 77 ? -6.957 1.331 -5.033 1.00 93.94 77 ASN A N 1
ATOM 598 C CA . ASN A 1 77 ? -6.767 1.514 -6.474 1.00 93.94 77 ASN A CA 1
ATOM 599 C C . ASN A 1 77 ? -6.798 2.991 -6.876 1.00 93.94 77 ASN A C 1
ATOM 601 O O . ASN A 1 77 ? -5.939 3.433 -7.637 1.00 93.94 77 ASN A O 1
ATOM 605 N N . GLN A 1 78 ? -7.729 3.761 -6.310 1.00 95.12 78 GLN A N 1
ATOM 606 C CA . GLN A 1 78 ? -7.768 5.209 -6.483 1.00 95.12 78 GLN A CA 1
ATOM 607 C C . GLN A 1 78 ? -6.497 5.873 -5.936 1.00 95.12 78 GLN A C 1
ATOM 609 O O . GLN A 1 78 ? -5.876 6.670 -6.632 1.00 95.12 78 GLN A O 1
ATOM 614 N N . ALA A 1 79 ? -6.058 5.494 -4.732 1.00 95.69 79 ALA A N 1
ATOM 615 C CA . ALA A 1 79 ? -4.842 6.045 -4.141 1.00 95.69 79 ALA A CA 1
ATOM 616 C C . ALA A 1 79 ? -3.584 5.756 -4.983 1.00 95.69 79 ALA A C 1
ATOM 618 O O . ALA A 1 79 ? -2.708 6.610 -5.073 1.00 95.69 79 ALA A O 1
ATOM 619 N N . TYR A 1 80 ? -3.493 4.592 -5.638 1.00 94.69 80 TYR A N 1
ATOM 620 C CA . TYR A 1 80 ? -2.409 4.311 -6.589 1.00 94.69 80 TYR A CA 1
ATOM 621 C C . TYR A 1 80 ? -2.487 5.160 -7.861 1.00 94.69 80 TYR A C 1
ATOM 623 O O . TYR A 1 80 ? -1.445 5.494 -8.414 1.00 94.69 80 TYR A O 1
ATOM 631 N N . ALA A 1 81 ? -3.692 5.477 -8.343 1.00 92.31 81 ALA A N 1
ATOM 632 C CA . ALA A 1 81 ? -3.876 6.319 -9.524 1.00 92.31 81 ALA A CA 1
ATOM 633 C C . ALA A 1 81 ? -3.501 7.786 -9.252 1.00 92.31 81 ALA A C 1
ATOM 635 O O . ALA A 1 81 ? -2.978 8.462 -10.133 1.00 92.31 81 ALA A O 1
ATOM 636 N N . GLU A 1 82 ? -3.746 8.261 -8.030 1.00 94.44 82 GLU A N 1
ATOM 637 C CA . GLU A 1 82 ? -3.402 9.616 -7.588 1.00 94.44 82 GLU A CA 1
ATOM 638 C C . GLU A 1 82 ? -1.918 9.773 -7.218 1.00 94.44 82 GLU A C 1
ATOM 640 O O . GLU A 1 82 ? -1.399 10.888 -7.249 1.00 94.44 82 GLU A O 1
ATOM 645 N N . ASP A 1 83 ? -1.228 8.685 -6.855 1.00 94.31 83 ASP A N 1
ATOM 646 C CA . ASP A 1 83 ? 0.181 8.717 -6.455 1.00 94.31 83 ASP A CA 1
ATOM 647 C C . ASP A 1 83 ? 1.120 8.707 -7.683 1.00 94.31 83 ASP A C 1
ATOM 649 O O . ASP A 1 83 ? 1.236 7.677 -8.363 1.00 94.31 83 ASP A O 1
ATOM 653 N N . PRO A 1 84 ? 1.865 9.803 -7.950 1.00 92.06 84 PRO A N 1
ATOM 654 C CA . PRO A 1 84 ? 2.744 9.897 -9.116 1.00 92.06 84 PRO A CA 1
ATOM 655 C C . PRO A 1 84 ? 3.839 8.827 -9.147 1.00 92.06 84 PRO A C 1
ATOM 657 O O . PRO A 1 84 ? 4.334 8.481 -10.215 1.00 92.06 84 PRO A O 1
ATOM 660 N N . TYR A 1 85 ? 4.242 8.296 -7.987 1.00 91.06 85 TYR A N 1
ATOM 661 C CA . TYR A 1 85 ? 5.299 7.289 -7.915 1.00 91.06 85 TYR A CA 1
ATOM 662 C C . TYR A 1 85 ? 4.841 5.926 -8.446 1.00 91.06 85 TYR A C 1
ATOM 664 O O . TYR A 1 85 ? 5.631 5.196 -9.052 1.00 91.06 85 TYR A O 1
ATOM 672 N N . TYR A 1 86 ? 3.577 5.573 -8.203 1.00 89.69 86 TYR A N 1
ATOM 673 C CA . TYR A 1 86 ? 3.024 4.264 -8.553 1.00 89.69 86 TYR A CA 1
ATOM 674 C C . TYR A 1 86 ? 2.262 4.258 -9.874 1.00 89.69 86 TYR A C 1
ATOM 676 O O . TYR A 1 86 ? 2.110 3.180 -10.449 1.00 89.69 86 TYR A O 1
ATOM 684 N N . HIS A 1 87 ? 1.852 5.425 -10.375 1.00 83.56 87 HIS A N 1
ATOM 685 C CA . HIS A 1 87 ? 1.148 5.576 -11.648 1.00 83.56 87 HIS A CA 1
ATOM 686 C C . HIS A 1 87 ? 1.818 4.766 -12.779 1.00 83.56 87 HIS A C 1
ATOM 688 O O . HIS A 1 87 ? 1.207 3.851 -13.339 1.00 83.56 87 HIS A O 1
ATOM 694 N N . ASP A 1 88 ? 3.116 4.986 -13.012 1.00 80.06 88 ASP A N 1
ATOM 695 C CA . ASP A 1 88 ? 3.852 4.376 -14.134 1.00 80.06 88 ASP A CA 1
ATOM 696 C C . ASP A 1 88 ? 4.355 2.953 -13.839 1.00 80.06 88 ASP A C 1
ATOM 698 O O . ASP A 1 88 ? 4.479 2.114 -14.736 1.00 80.06 88 ASP A O 1
ATOM 702 N N . LYS A 1 89 ? 4.603 2.648 -12.559 1.00 75.94 89 LYS A N 1
ATOM 703 C CA . LYS A 1 89 ? 5.093 1.335 -12.088 1.00 75.94 89 LYS A CA 1
ATOM 704 C C . LYS A 1 89 ? 4.030 0.243 -12.132 1.00 75.94 89 LYS A C 1
ATOM 706 O O . LYS A 1 89 ? 4.326 -0.918 -11.869 1.00 75.94 89 LYS A O 1
ATOM 711 N N . SER A 1 90 ? 2.797 0.640 -12.423 1.00 61.50 90 SER A N 1
ATOM 712 C CA . SER A 1 90 ? 1.624 -0.216 -12.430 1.00 61.50 90 SER A CA 1
ATOM 713 C C . SER A 1 90 ? 1.253 -0.751 -13.815 1.00 61.50 90 SER A C 1
ATOM 715 O O . SER A 1 90 ? 0.321 -1.551 -13.930 1.00 61.50 90 SER A O 1
ATOM 717 N N . SER A 1 91 ? 1.976 -0.322 -14.856 1.00 60.28 91 SER A N 1
ATOM 718 C CA . SER A 1 91 ? 1.836 -0.887 -16.192 1.00 60.28 91 SER A CA 1
ATOM 719 C C . SER A 1 91 ? 2.435 -2.294 -16.203 1.00 60.28 91 SER A C 1
ATOM 721 O O . SER A 1 91 ? 3.620 -2.488 -15.937 1.00 60.28 91 SER A O 1
ATOM 723 N N . ASN A 1 92 ? 1.590 -3.294 -16.463 1.00 57.47 92 ASN A N 1
ATOM 724 C CA . ASN A 1 92 ? 2.022 -4.662 -16.726 1.00 57.47 92 ASN A CA 1
ATOM 725 C C . ASN A 1 92 ? 2.907 -4.626 -17.974 1.00 57.47 92 ASN A C 1
ATOM 727 O O . ASN A 1 92 ? 2.407 -4.638 -19.099 1.00 57.47 92 ASN A O 1
ATOM 731 N N . SER A 1 93 ? 4.221 -4.500 -17.792 1.00 50.53 93 SER A N 1
ATOM 732 C CA . SER A 1 93 ? 5.160 -4.558 -18.900 1.00 50.53 93 SER A CA 1
ATOM 733 C C . SER A 1 93 ? 5.329 -6.019 -19.321 1.00 50.53 93 SER A C 1
ATOM 735 O O . SER A 1 93 ? 6.365 -6.630 -19.085 1.00 50.53 93 SER A O 1
ATOM 737 N N . ASP A 1 94 ? 4.319 -6.546 -20.014 1.00 51.94 94 ASP A N 1
ATOM 738 C CA . ASP A 1 94 ? 4.459 -7.674 -20.949 1.00 51.94 94 ASP A CA 1
ATOM 739 C C . ASP A 1 94 ? 5.283 -7.269 -22.191 1.00 51.94 94 ASP A C 1
ATOM 741 O O . ASP A 1 94 ? 5.455 -8.041 -23.134 1.00 51.94 94 ASP A O 1
ATOM 745 N N . ALA A 1 95 ? 5.820 -6.043 -22.214 1.00 49.28 95 ALA A N 1
ATOM 746 C CA . ALA A 1 95 ? 6.763 -5.585 -23.215 1.00 49.28 95 ALA A CA 1
ATOM 747 C C . ALA A 1 95 ? 8.084 -6.356 -23.073 1.00 49.28 95 ALA A C 1
ATOM 749 O O . ALA A 1 95 ? 9.016 -5.936 -22.389 1.00 49.28 95 ALA A O 1
ATOM 750 N N . ALA A 1 96 ? 8.152 -7.479 -23.785 1.00 49.41 96 ALA A N 1
ATOM 751 C CA . ALA A 1 96 ? 9.313 -8.321 -24.053 1.00 49.41 96 ALA A CA 1
ATOM 752 C C . ALA A 1 96 ? 10.436 -7.606 -24.849 1.00 49.41 96 ALA A C 1
ATOM 754 O O . ALA A 1 96 ? 11.104 -8.211 -25.683 1.00 49.41 96 ALA A O 1
ATOM 755 N N . ALA A 1 97 ? 10.661 -6.316 -24.593 1.00 54.31 97 ALA A N 1
ATOM 756 C CA . ALA A 1 97 ? 11.756 -5.507 -25.121 1.00 54.31 97 ALA A CA 1
ATOM 757 C C . ALA A 1 97 ? 12.696 -5.107 -23.965 1.00 54.31 97 ALA A C 1
ATOM 759 O O . ALA A 1 97 ? 12.873 -3.942 -23.631 1.00 54.31 97 ALA A O 1
ATOM 760 N N . THR A 1 98 ? 13.224 -6.140 -23.313 1.00 55.22 98 THR A N 1
ATOM 761 C CA . THR A 1 98 ? 14.446 -6.205 -22.496 1.00 55.22 98 THR A CA 1
ATOM 762 C C . THR A 1 98 ? 14.882 -4.944 -21.727 1.00 55.22 98 THR A C 1
ATOM 764 O O . THR A 1 98 ? 15.863 -4.297 -22.102 1.00 55.22 98 THR A O 1
ATOM 767 N N . PRO A 1 99 ? 14.298 -4.651 -20.554 1.00 54.78 99 PRO A N 1
ATOM 768 C CA . PRO A 1 99 ? 15.084 -4.073 -19.474 1.00 54.78 99 PRO A CA 1
ATOM 769 C C . PRO A 1 99 ? 16.050 -5.145 -18.931 1.00 54.78 99 PRO A C 1
ATOM 771 O O . PRO A 1 99 ? 15.660 -6.288 -18.700 1.00 54.78 99 PRO A O 1
ATOM 774 N N . LEU A 1 100 ? 17.325 -4.786 -18.727 1.00 56.38 100 LEU A N 1
ATOM 775 C CA . LEU A 1 100 ? 18.381 -5.678 -18.206 1.00 56.38 100 LEU A CA 1
ATOM 776 C C . LEU A 1 100 ? 18.019 -6.293 -16.836 1.00 56.38 100 LEU A C 1
ATOM 778 O O . LEU A 1 100 ? 18.551 -7.332 -16.450 1.00 56.38 100 LEU A O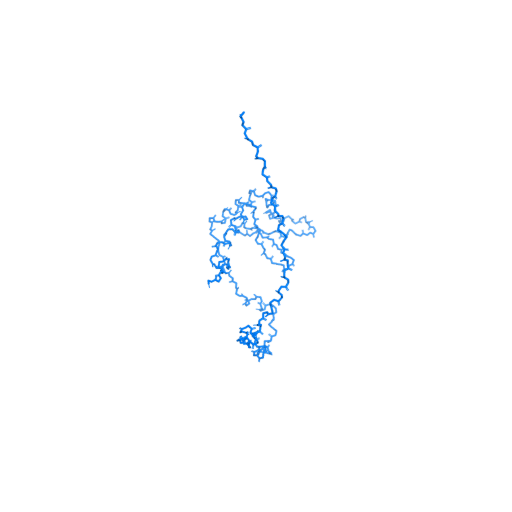 1
ATOM 782 N N . THR A 1 101 ? 17.092 -5.663 -16.115 1.00 58.81 101 THR A N 1
ATOM 783 C CA . THR A 1 101 ? 16.478 -6.167 -14.890 1.00 58.81 101 THR A CA 1
ATOM 784 C C . THR A 1 101 ? 14.957 -5.994 -14.966 1.00 58.81 101 THR A C 1
ATOM 786 O O . THR A 1 101 ? 14.483 -4.896 -15.265 1.00 58.81 101 THR A O 1
ATOM 789 N N . PRO A 1 102 ? 14.161 -7.046 -14.699 1.00 67.38 102 PRO A N 1
ATOM 790 C CA . PRO A 1 102 ? 12.712 -6.908 -14.629 1.00 67.38 102 PRO A CA 1
ATOM 791 C C . PRO A 1 102 ? 12.327 -5.940 -13.502 1.00 67.38 102 PRO A C 1
ATOM 793 O O . PRO A 1 102 ? 13.014 -5.847 -12.477 1.00 67.38 102 PRO A O 1
ATOM 796 N N . SER A 1 103 ? 11.215 -5.223 -13.682 1.00 79.50 103 SER A N 1
ATOM 797 C CA . SER A 1 103 ? 10.626 -4.433 -12.599 1.00 79.50 103 SER A CA 1
ATOM 798 C C . SER A 1 103 ? 10.374 -5.341 -11.396 1.00 79.50 103 SER A C 1
ATOM 800 O O . SER A 1 103 ? 9.762 -6.400 -11.519 1.00 79.50 103 SER A O 1
ATOM 802 N N . ARG A 1 104 ? 10.827 -4.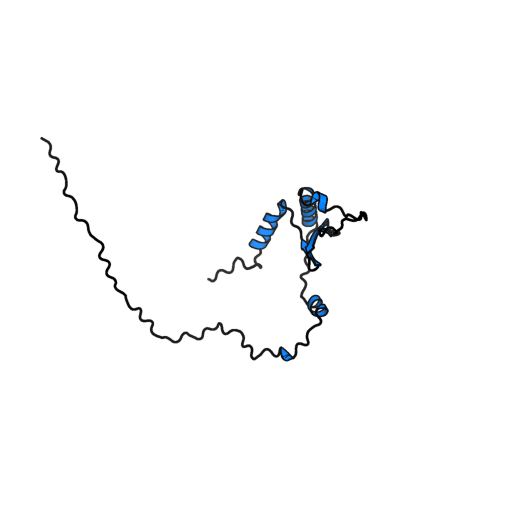917 -10.213 1.00 87.81 104 ARG A N 1
ATOM 803 C CA . ARG A 1 104 ? 10.520 -5.608 -8.950 1.00 87.81 104 ARG A CA 1
ATOM 804 C C . ARG A 1 104 ? 9.121 -5.286 -8.426 1.00 87.81 104 ARG A C 1
ATOM 806 O O . ARG A 1 104 ? 8.737 -5.800 -7.383 1.00 87.81 104 ARG A O 1
ATOM 813 N N . PHE A 1 105 ? 8.376 -4.429 -9.122 1.00 90.25 105 PHE A N 1
ATOM 814 C CA . PHE A 1 105 ? 6.993 -4.116 -8.795 1.00 90.25 105 PHE A CA 1
ATOM 815 C C . PHE A 1 105 ? 6.055 -5.015 -9.594 1.00 90.25 105 PHE A C 1
ATOM 817 O O . PHE A 1 105 ? 6.190 -5.119 -10.811 1.00 90.25 105 PHE A O 1
ATOM 824 N N . GLN A 1 106 ? 5.104 -5.640 -8.907 1.00 89.44 106 GLN A N 1
ATOM 825 C CA . GLN A 1 106 ? 4.092 -6.511 -9.493 1.00 89.44 106 GLN A CA 1
ATOM 826 C C . GLN A 1 106 ? 2.703 -6.062 -9.057 1.00 89.44 106 GLN A C 1
ATOM 828 O O . GLN A 1 106 ? 2.487 -5.735 -7.888 1.00 89.44 106 GLN A O 1
ATOM 833 N N . ARG A 1 107 ? 1.749 -6.064 -9.991 1.00 89.44 107 ARG A N 1
ATOM 834 C CA . ARG A 1 107 ? 0.348 -5.766 -9.695 1.00 89.44 107 ARG A CA 1
ATOM 835 C C . ARG A 1 107 ? -0.443 -7.061 -9.596 1.00 89.44 107 ARG A C 1
ATOM 837 O O . ARG A 1 107 ? -0.413 -7.882 -10.506 1.00 89.44 107 ARG A O 1
ATOM 844 N N . SER A 1 108 ? -1.144 -7.243 -8.485 1.00 89.31 108 SER A N 1
ATOM 845 C CA . SER A 1 108 ? -2.026 -8.392 -8.295 1.00 89.31 108 SER A CA 1
ATOM 846 C C . SER A 1 108 ? -3.356 -8.191 -9.031 1.00 89.31 108 SER A C 1
ATOM 848 O O . SER A 1 108 ? -3.728 -7.073 -9.395 1.00 89.31 108 SER A O 1
ATOM 850 N N . HIS A 1 109 ? -4.111 -9.275 -9.221 1.00 89.88 109 HIS A N 1
ATOM 851 C CA . HIS A 1 109 ? -5.428 -9.273 -9.868 1.00 89.88 109 HIS A CA 1
ATOM 852 C C . HIS A 1 109 ? -6.456 -8.373 -9.157 1.00 89.88 109 HIS A C 1
ATOM 854 O O . HIS A 1 109 ? -7.452 -7.971 -9.751 1.00 89.88 109 HIS A O 1
ATOM 860 N N . ASN A 1 110 ? -6.237 -8.067 -7.875 1.00 89.50 110 ASN A N 1
ATOM 861 C CA . ASN A 1 110 ? -7.076 -7.170 -7.077 1.00 89.50 110 ASN A CA 1
ATOM 862 C C . ASN A 1 110 ? -6.683 -5.682 -7.217 1.00 89.50 110 ASN A C 1
ATOM 864 O O . ASN A 1 110 ? -7.313 -4.821 -6.603 1.00 89.50 110 ASN A O 1
ATOM 868 N N . GLY A 1 111 ? -5.658 -5.380 -8.020 1.00 90.44 111 GLY A N 1
ATOM 869 C CA . GLY A 1 111 ? -5.166 -4.030 -8.293 1.00 90.44 111 GLY A CA 1
ATOM 870 C C . GLY A 1 111 ? -4.105 -3.515 -7.314 1.00 90.44 111 GLY A C 1
ATOM 871 O O . GLY A 1 111 ? -3.507 -2.465 -7.573 1.00 90.44 111 GLY A O 1
ATOM 872 N N . LEU A 1 112 ? -3.799 -4.271 -6.252 1.00 93.06 112 LEU A N 1
ATOM 873 C CA . LEU A 1 112 ? -2.743 -3.932 -5.297 1.00 93.06 112 LEU A CA 1
ATOM 874 C C . LEU A 1 112 ? -1.353 -4.078 -5.918 1.00 93.06 112 LEU A C 1
ATOM 876 O O . LEU A 1 112 ? -1.111 -4.972 -6.732 1.00 93.06 112 LEU A O 1
ATOM 880 N N . VAL A 1 113 ? -0.434 -3.206 -5.504 1.00 92.94 113 VAL A N 1
ATOM 881 C CA . VAL A 1 113 ? 0.950 -3.189 -5.989 1.00 92.94 113 VAL A CA 1
ATOM 882 C C . VAL A 1 113 ? 1.870 -3.748 -4.911 1.00 92.94 113 VAL A C 1
ATOM 884 O O . VAL A 1 113 ? 1.825 -3.313 -3.761 1.00 92.94 113 VAL A O 1
ATOM 887 N N . TYR A 1 114 ? 2.722 -4.692 -5.292 1.00 93.25 114 TYR A N 1
ATOM 888 C CA . TYR A 1 114 ? 3.702 -5.331 -4.426 1.00 93.25 114 TYR A CA 1
ATOM 889 C C . TYR A 1 114 ? 5.114 -5.100 -4.948 1.00 93.25 114 TYR A C 1
ATOM 891 O O . TYR A 1 114 ? 5.344 -5.095 -6.153 1.00 93.25 114 TYR A O 1
ATOM 899 N N . PHE A 1 115 ? 6.065 -4.959 -4.036 1.00 92.88 115 PHE A N 1
ATOM 900 C CA . PHE A 1 115 ? 7.492 -4.996 -4.317 1.00 92.88 115 PHE A CA 1
ATOM 901 C C . PHE A 1 115 ? 8.053 -6.363 -3.924 1.00 92.88 115 PHE A C 1
ATOM 903 O O . PHE A 1 115 ? 7.819 -6.824 -2.807 1.00 92.88 115 PHE A O 1
ATOM 910 N N . VAL A 1 116 ? 8.802 -6.987 -4.828 1.00 90.25 116 VAL A N 1
ATOM 911 C CA . VAL A 1 116 ? 9.511 -8.246 -4.589 1.00 90.25 116 VAL A CA 1
ATOM 912 C C . VAL A 1 116 ? 10.932 -7.927 -4.142 1.00 90.25 116 VAL A C 1
ATOM 914 O O . VAL A 1 116 ? 11.707 -7.315 -4.884 1.00 90.25 116 VAL A O 1
ATOM 917 N N . ASP A 1 117 ? 11.274 -8.301 -2.910 1.00 91.31 117 ASP A N 1
ATOM 918 C CA . ASP A 1 117 ? 12.624 -8.094 -2.387 1.00 91.31 117 ASP A CA 1
ATOM 919 C C . ASP A 1 117 ? 13.640 -9.115 -2.937 1.00 91.31 117 ASP A C 1
ATOM 921 O O . ASP A 1 117 ? 13.336 -9.925 -3.812 1.00 91.31 117 ASP A O 1
ATOM 925 N N . ALA A 1 118 ? 14.900 -9.015 -2.500 1.00 88.88 118 ALA A N 1
ATOM 926 C CA . ALA A 1 118 ? 15.962 -9.910 -2.966 1.00 88.88 118 ALA A CA 1
ATOM 927 C C . ALA A 1 118 ? 15.749 -11.370 -2.528 1.00 88.88 118 ALA A C 1
ATOM 929 O O . ALA A 1 118 ? 16.248 -12.272 -3.196 1.00 88.88 118 ALA A O 1
ATOM 930 N N . ASP A 1 119 ? 14.976 -11.580 -1.461 1.00 88.62 119 ASP A N 1
ATOM 931 C CA . ASP A 1 119 ? 14.634 -12.893 -0.918 1.00 88.62 119 ASP A CA 1
ATOM 932 C C . ASP A 1 119 ? 13.334 -13.444 -1.536 1.00 88.62 119 ASP A C 1
ATOM 934 O O . ASP A 1 119 ? 12.821 -14.471 -1.099 1.00 88.62 119 ASP A O 1
ATOM 938 N N . GLY A 1 120 ? 12.763 -12.754 -2.534 1.00 84.31 120 GLY A N 1
ATOM 939 C CA . GLY A 1 120 ? 11.522 -13.154 -3.197 1.00 84.31 120 GLY A CA 1
ATOM 940 C C . GLY A 1 120 ? 10.251 -12.864 -2.393 1.00 84.31 120 GLY A C 1
ATOM 941 O O . GL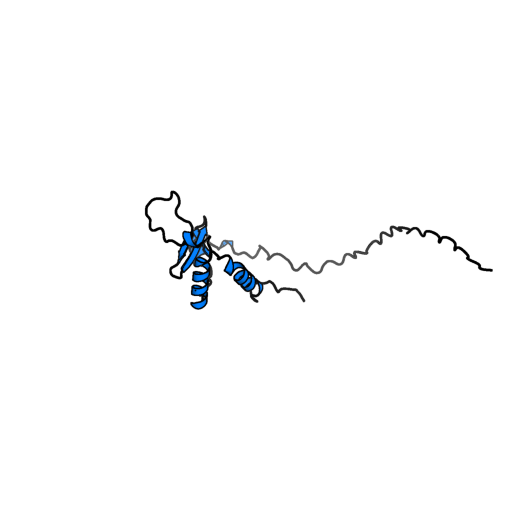Y A 1 120 ? 9.176 -13.336 -2.763 1.00 84.31 120 GLY A O 1
ATOM 942 N N . ARG A 1 121 ? 10.330 -12.088 -1.305 1.00 88.56 121 ARG A N 1
ATOM 943 C CA . ARG A 1 121 ? 9.166 -11.771 -0.470 1.00 88.56 121 ARG A CA 1
ATOM 944 C C . ARG A 1 121 ? 8.394 -10.594 -1.048 1.00 88.56 121 ARG A C 1
ATOM 946 O O . ARG A 1 121 ? 8.962 -9.558 -1.399 1.00 88.56 121 ARG A O 1
ATOM 953 N N . TYR A 1 122 ? 7.074 -10.743 -1.077 1.00 91.00 122 TYR A N 1
ATOM 954 C CA . TYR A 1 122 ? 6.147 -9.713 -1.532 1.00 91.00 122 TYR A CA 1
ATOM 955 C C . TYR A 1 122 ? 5.844 -8.730 -0.405 1.00 91.00 122 TYR A C 1
ATOM 957 O O . TYR A 1 122 ? 5.360 -9.107 0.662 1.00 91.00 122 TYR A O 1
ATOM 965 N N . ARG A 1 123 ? 6.089 -7.447 -0.657 1.00 93.19 123 ARG A N 1
ATOM 966 C CA . ARG A 1 123 ? 5.794 -6.350 0.269 1.00 93.19 123 ARG A CA 1
ATOM 967 C C . ARG A 1 123 ? 4.756 -5.438 -0.352 1.00 93.19 123 ARG A C 1
ATOM 969 O O . ARG A 1 123 ? 4.971 -4.943 -1.453 1.00 93.19 123 ARG A O 1
ATOM 976 N N . LEU A 1 124 ? 3.641 -5.214 0.338 1.00 93.81 124 LEU A N 1
ATOM 977 C CA . LEU A 1 124 ? 2.604 -4.302 -0.141 1.00 93.81 124 LEU A CA 1
ATOM 978 C C . LEU A 1 124 ? 3.170 -2.879 -0.238 1.00 93.81 124 LEU A C 1
ATOM 980 O O . LEU A 1 124 ? 3.687 -2.335 0.738 1.00 93.81 124 LEU A O 1
ATOM 984 N N . CYS A 1 125 ? 3.064 -2.271 -1.413 1.00 95.12 125 CYS A N 1
ATOM 985 C CA . CYS A 1 125 ? 3.456 -0.889 -1.628 1.00 95.12 125 CYS A CA 1
ATOM 986 C C . CYS A 1 125 ? 2.345 0.043 -1.153 1.00 95.12 125 CYS A C 1
ATOM 988 O O . CYS A 1 125 ? 1.208 -0.077 -1.599 1.00 95.12 125 CYS A O 1
ATOM 990 N N . VAL A 1 126 ? 2.666 0.992 -0.279 1.00 95.69 126 VAL A N 1
ATOM 991 C CA . VAL A 1 126 ? 1.680 1.910 0.304 1.00 95.69 126 VAL A CA 1
ATOM 992 C C . VAL A 1 126 ? 1.726 3.260 -0.424 1.00 95.69 126 VAL A C 1
ATOM 994 O O . VAL A 1 126 ? 2.787 3.890 -0.422 1.00 95.69 126 VAL A O 1
ATOM 997 N N . PRO A 1 127 ? 0.613 3.732 -1.023 1.00 96.12 127 PRO A N 1
ATOM 998 C CA . PRO A 1 127 ? 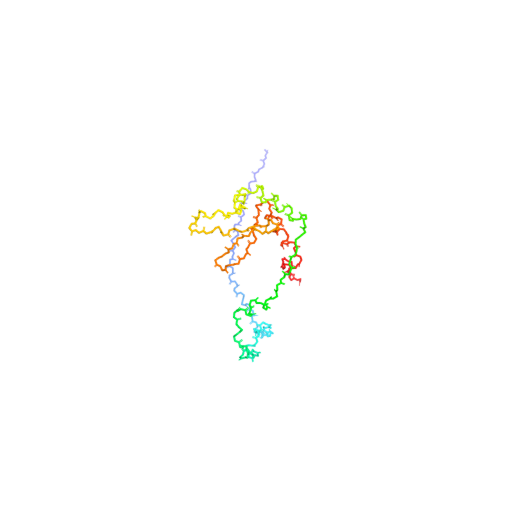0.502 5.093 -1.543 1.00 96.12 127 PRO A CA 1
ATOM 999 C C . PRO A 1 127 ? 0.697 6.133 -0.447 1.00 96.12 127 PRO A C 1
ATOM 1001 O O . PRO A 1 127 ? 0.258 5.934 0.690 1.00 96.12 127 PRO A O 1
ATOM 1004 N N . ARG A 1 128 ? 1.264 7.292 -0.785 1.00 95.50 128 ARG A N 1
ATOM 1005 C CA . ARG A 1 128 ? 1.539 8.354 0.195 1.00 95.50 128 ARG A CA 1
ATOM 1006 C C . ARG A 1 128 ? 0.294 8.781 0.980 1.00 95.50 128 ARG A C 1
ATOM 1008 O O . ARG A 1 128 ? 0.381 9.021 2.182 1.00 95.50 128 ARG A O 1
ATOM 1015 N N . THR A 1 129 ? -0.867 8.825 0.329 1.00 96.06 129 THR A N 1
ATOM 1016 C CA . THR A 1 129 ? -2.157 9.190 0.943 1.00 96.06 129 THR A CA 1
ATOM 1017 C C . THR A 1 129 ? -2.665 8.159 1.958 1.00 96.06 129 THR A C 1
ATOM 1019 O O . THR A 1 129 ? -3.457 8.501 2.833 1.00 96.06 129 THR A O 1
ATOM 1022 N N . ARG A 1 130 ? -2.184 6.910 1.897 1.00 95.50 130 ARG A N 1
ATOM 1023 C CA . ARG A 1 130 ? -2.600 5.799 2.771 1.00 95.50 130 ARG A CA 1
ATOM 1024 C C . ARG A 1 130 ? -1.677 5.557 3.961 1.00 95.50 130 ARG A C 1
ATOM 1026 O O . ARG A 1 130 ? -2.082 4.863 4.889 1.00 95.50 130 ARG A O 1
ATOM 1033 N N . VAL A 1 131 ? -0.484 6.153 3.985 1.00 95.12 131 VAL A N 1
ATOM 1034 C CA . VAL A 1 131 ? 0.504 5.944 5.061 1.00 95.12 131 VAL A CA 1
ATOM 1035 C C . VAL A 1 131 ? -0.081 6.267 6.437 1.00 95.12 131 VAL A C 1
ATOM 1037 O O . VAL A 1 131 ? -0.065 5.414 7.318 1.00 95.12 131 VAL A O 1
ATOM 1040 N N . ASN A 1 132 ? -0.668 7.455 6.610 1.00 95.31 132 ASN A N 1
ATOM 1041 C CA . ASN A 1 132 ? -1.245 7.864 7.897 1.00 95.31 132 ASN A CA 1
ATOM 1042 C C . ASN A 1 132 ? -2.395 6.955 8.345 1.00 95.31 132 ASN A C 1
ATOM 1044 O O . ASN A 1 132 ? -2.523 6.668 9.530 1.00 95.31 132 ASN A O 1
ATOM 1048 N N . TYR A 1 133 ? -3.217 6.479 7.406 1.00 93.81 133 TYR A N 1
ATOM 1049 C CA . TYR A 1 133 ? -4.293 5.538 7.709 1.00 93.81 133 TYR A CA 1
ATOM 1050 C C . TYR A 1 133 ? -3.740 4.229 8.285 1.00 93.81 133 TYR A C 1
ATOM 1052 O O . TYR A 1 133 ? -4.213 3.776 9.323 1.00 93.81 133 TYR A O 1
ATOM 1060 N N . ILE A 1 134 ? -2.705 3.662 7.659 1.00 91.81 134 ILE A N 1
ATOM 1061 C CA . ILE A 1 134 ? -2.081 2.416 8.123 1.00 91.81 134 ILE A CA 1
ATOM 1062 C C . ILE A 1 134 ? -1.388 2.618 9.469 1.00 91.81 134 ILE A C 1
ATOM 1064 O O . ILE A 1 134 ? -1.553 1.794 10.361 1.00 91.81 134 ILE A O 1
ATOM 1068 N N . LEU A 1 135 ? -0.655 3.721 9.645 1.00 91.31 135 LEU A N 1
ATOM 1069 C CA . LEU A 1 135 ? -0.006 4.027 10.921 1.00 91.31 135 LEU A CA 1
ATOM 1070 C C . LEU A 1 135 ? -1.028 4.157 12.054 1.00 91.31 135 LEU A C 1
ATOM 1072 O O . LEU A 1 135 ? -0.822 3.594 13.124 1.00 91.31 135 LEU A O 1
ATOM 1076 N N . ASN A 1 136 ? -2.149 4.837 11.805 1.00 91.00 136 ASN A N 1
ATOM 1077 C CA . ASN A 1 136 ? -3.234 4.941 12.778 1.00 91.00 136 ASN A CA 1
ATOM 1078 C C . ASN A 1 136 ? -3.889 3.585 13.055 1.00 91.00 136 ASN A C 1
ATOM 1080 O O . ASN A 1 136 ? -4.238 3.306 14.197 1.00 91.00 136 ASN A O 1
ATOM 1084 N N . LEU A 1 137 ? -4.069 2.750 12.029 1.00 88.12 137 LEU A N 1
ATOM 1085 C CA . LEU A 1 137 ? -4.636 1.412 12.180 1.00 88.12 137 LEU A CA 1
ATOM 1086 C C . LEU A 1 137 ? -3.756 0.535 13.078 1.00 88.12 137 LEU A C 1
ATOM 1088 O O . LEU A 1 137 ? -4.276 -0.091 13.995 1.00 88.12 137 LEU A O 1
ATOM 1092 N N . ILE A 1 138 ? -2.442 0.542 12.840 1.00 86.38 138 ILE A N 1
ATOM 1093 C CA . ILE A 1 138 ? -1.449 -0.197 13.632 1.00 86.38 138 ILE A CA 1
ATOM 1094 C C . ILE A 1 138 ? -1.422 0.337 15.066 1.00 86.38 138 ILE A C 1
ATOM 1096 O O . ILE A 1 138 ? -1.579 -0.410 16.025 1.00 86.38 138 ILE A O 1
ATOM 1100 N N . HIS A 1 139 ? -1.305 1.659 15.223 1.00 86.75 139 HIS A N 1
ATOM 1101 C CA . HIS A 1 139 ? -1.226 2.295 16.538 1.00 86.75 139 HIS A CA 1
ATOM 1102 C C . HIS A 1 139 ? -2.469 2.038 17.401 1.00 86.75 139 HIS A C 1
ATOM 1104 O O . HIS A 1 139 ? -2.357 1.832 18.606 1.00 86.75 139 HIS A O 1
ATOM 1110 N N . ASN A 1 140 ? -3.659 2.061 16.797 1.00 82.50 140 ASN A N 1
ATOM 1111 C CA . ASN A 1 140 ? -4.923 1.925 17.520 1.00 82.50 140 ASN A CA 1
ATOM 1112 C C . ASN A 1 140 ? -5.420 0.475 17.603 1.00 82.50 140 ASN A C 1
ATOM 1114 O O . ASN A 1 140 ? -6.475 0.236 18.193 1.00 82.50 140 ASN A O 1
ATOM 1118 N N . SER A 1 141 ? -4.708 -0.487 17.008 1.00 78.62 141 SER A N 1
ATOM 1119 C CA . SER A 1 141 ? -5.073 -1.898 17.078 1.00 78.62 141 SER A CA 1
ATOM 1120 C C . SER A 1 141 ? -4.877 -2.405 18.514 1.00 78.62 141 SER A C 1
ATOM 1122 O O . SER A 1 141 ? -3.741 -2.461 18.990 1.00 78.62 141 SER A O 1
ATOM 1124 N N . PRO A 1 142 ? -5.941 -2.841 19.221 1.00 68.75 142 PRO A N 1
ATOM 1125 C CA . PRO A 1 142 ? -5.835 -3.318 20.606 1.00 68.75 142 PRO A CA 1
ATOM 1126 C C . PRO A 1 142 ? -4.899 -4.522 20.771 1.00 68.75 142 PRO A C 1
ATOM 1128 O O . PRO A 1 142 ? -4.457 -4.830 21.876 1.00 68.75 142 PRO A O 1
ATOM 1131 N N . HIS A 1 143 ? -4.628 -5.226 19.671 1.00 68.94 143 HIS A N 1
ATOM 1132 C CA . HIS A 1 143 ? -3.823 -6.439 19.636 1.00 68.94 143 HIS A CA 1
ATOM 1133 C C . HIS A 1 143 ? -2.333 -6.172 19.372 1.00 68.94 143 HIS A C 1
ATOM 1135 O O . HIS A 1 143 ? -1.514 -7.050 19.637 1.00 68.94 143 HIS A O 1
ATOM 1141 N N . GLU A 1 144 ? -1.958 -4.974 18.915 1.00 62.91 144 GLU A N 1
ATOM 1142 C CA . GLU A 1 144 ? -0.567 -4.589 18.652 1.00 62.91 144 GLU A CA 1
ATOM 1143 C C . GLU A 1 144 ? -0.014 -3.725 19.797 1.00 62.91 144 GLU A C 1
ATOM 1145 O O . GLU A 1 144 ? 0.228 -2.543 19.633 1.00 62.91 144 GLU A O 1
ATOM 1150 N N . SER A 1 145 ? 0.160 -4.332 20.979 1.00 55.44 145 SER A N 1
ATOM 1151 C CA . SER A 1 145 ? 1.085 -3.992 22.091 1.00 55.44 145 SER A CA 1
ATOM 1152 C C . SER A 1 145 ? 1.396 -2.529 22.505 1.00 55.44 145 SER A C 1
ATOM 1154 O O . SER A 1 145 ? 2.224 -2.351 23.395 1.00 55.44 145 SER A O 1
ATOM 1156 N N . ALA A 1 146 ? 0.750 -1.479 21.995 1.00 54.91 146 ALA A N 1
ATOM 1157 C CA . ALA A 1 146 ? 1.080 -0.084 22.325 1.00 54.91 146 ALA A CA 1
ATOM 1158 C C . ALA A 1 146 ? 0.452 0.413 23.644 1.00 54.91 146 ALA A C 1
ATOM 1160 O O . ALA A 1 146 ? 0.761 1.506 24.114 1.00 54.91 146 ALA A O 1
ATOM 1161 N N . HIS A 1 147 ? -0.410 -0.394 24.272 1.00 55.47 147 HIS A N 1
ATOM 1162 C CA . HIS A 1 147 ? -1.100 -0.048 25.521 1.00 55.47 147 HIS A CA 1
ATOM 1163 C C . HIS A 1 147 ? -0.755 -0.963 26.704 1.00 55.47 147 HIS A C 1
ATOM 1165 O O . HIS A 1 147 ? -1.481 -0.981 27.698 1.00 55.47 147 HIS A O 1
ATOM 1171 N N . ARG A 1 148 ? 0.355 -1.714 26.644 1.00 57.66 148 ARG A N 1
ATOM 1172 C CA . ARG A 1 148 ? 0.893 -2.381 27.841 1.00 57.66 148 ARG A CA 1
ATOM 1173 C C . ARG A 1 148 ? 1.690 -1.384 28.685 1.00 57.66 148 ARG A C 1
ATOM 1175 O O . ARG A 1 148 ? 2.913 -1.399 28.681 1.00 57.66 148 ARG A O 1
ATOM 1182 N N . GLY A 1 149 ? 0.981 -0.514 29.397 1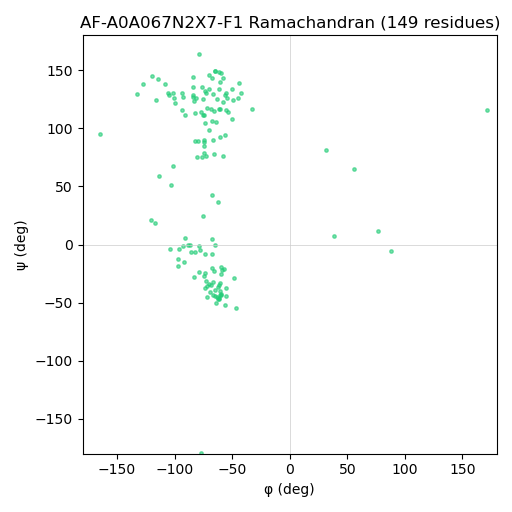.00 63.75 149 GLY A N 1
ATOM 1183 C CA . GLY A 1 149 ? 1.506 0.060 30.634 1.00 63.75 149 GLY A CA 1
ATOM 1184 C C . GLY A 1 149 ? 1.225 -0.917 31.776 1.00 63.75 149 GLY A C 1
ATOM 1185 O O . GLY A 1 149 ? 0.089 -1.377 31.907 1.00 63.75 149 GLY A O 1
ATOM 1186 N N . GLU A 1 150 ? 2.241 -1.267 32.565 1.00 62.69 150 GLU A N 1
ATOM 1187 C CA . GLU A 1 150 ? 2.026 -1.901 33.872 1.00 62.69 150 GLU A CA 1
ATOM 1188 C C . GLU A 1 150 ? 1.209 -0.953 34.766 1.00 62.69 150 GLU A C 1
ATOM 1190 O O . GLU A 1 150 ? 1.387 0.266 34.710 1.00 62.69 150 GLU A O 1
ATOM 1195 N N . LYS A 1 151 ? 0.267 -1.514 35.530 1.00 54.97 151 LYS A N 1
ATOM 1196 C CA . LYS A 1 151 ? -0.507 -0.795 36.548 1.00 54.97 151 LYS A CA 1
ATOM 1197 C C . LYS A 1 151 ? 0.132 -0.964 37.911 1.00 54.97 151 LYS A C 1
ATOM 1199 O O . LYS A 1 151 ? 0.583 -2.099 38.177 1.00 54.97 151 LYS A O 1
#

Nearest PDB structures (foldseek):
  1z1b-assembly1_B  TM=4.312E-01  e=1.540E+00  Lambdavirus lambda
  7xbk-assembly1_G  TM=4.207E-01  e=5.863E+00  Homo sapiens
  3lad-assembly1_B  TM=2.767E-01  e=8.591E+00  Azotobacter vinelandii

Organism: Pleurotus ostreatus (strain PC15) (NCBI:txid1137138)

Mean predicted aligned error: 18.61 Å